Protein AF-A0A8E0IPZ1-F1 (afdb_monomer_lite)

Structure (mmCIF, N/CA/C/O backbone):
data_AF-A0A8E0IPZ1-F1
#
_entry.id   AF-A0A8E0IPZ1-F1
#
loop_
_atom_site.group_PDB
_atom_site.id
_atom_site.type_symbol
_atom_site.label_atom_id
_atom_site.label_alt_id
_atom_site.label_comp_id
_atom_site.label_asym_id
_atom_site.label_entity_id
_atom_site.label_seq_id
_atom_site.pdbx_PDB_ins_code
_atom_site.Cartn_x
_atom_site.Cartn_y
_atom_site.Cartn_z
_atom_site.occupancy
_atom_site.B_iso_or_equiv
_atom_site.auth_seq_id
_atom_site.auth_comp_id
_atom_site.auth_asym_id
_atom_site.auth_atom_id
_atom_site.pdbx_PDB_model_num
ATOM 1 N N . MET A 1 1 ? 37.406 -0.086 16.635 1.00 61.59 1 MET A N 1
ATOM 2 C CA . MET A 1 1 ? 35.972 -0.328 16.347 1.00 61.59 1 MET A CA 1
ATOM 3 C C . MET A 1 1 ? 35.715 -0.689 14.885 1.00 61.59 1 MET A C 1
ATOM 5 O O . MET A 1 1 ? 35.072 -1.702 14.662 1.00 61.59 1 MET A O 1
ATOM 9 N N . ALA A 1 2 ? 36.273 0.032 13.901 1.00 70.56 2 ALA A N 1
ATOM 10 C CA . ALA A 1 2 ? 36.078 -0.276 12.473 1.00 70.56 2 ALA A CA 1
ATOM 11 C C . ALA A 1 2 ? 36.433 -1.728 12.076 1.00 70.56 2 ALA A C 1
ATOM 13 O O . ALA A 1 2 ? 35.627 -2.392 11.439 1.00 70.56 2 ALA A O 1
ATOM 14 N N . GLN A 1 3 ? 37.576 -2.258 12.530 1.00 76.12 3 GLN A N 1
ATOM 15 C CA . GLN A 1 3 ? 38.023 -3.621 12.188 1.00 76.12 3 GLN A CA 1
ATOM 16 C C . GLN A 1 3 ? 37.081 -4.736 12.679 1.00 76.12 3 GLN A C 1
ATOM 18 O O . GLN A 1 3 ? 36.934 -5.752 12.006 1.00 76.12 3 GLN A O 1
ATOM 23 N N . LEU A 1 4 ? 36.415 -4.545 13.825 1.00 81.94 4 LEU A N 1
ATOM 24 C CA . LEU A 1 4 ? 35.470 -5.528 14.369 1.00 81.94 4 LEU A CA 1
ATOM 25 C C . LEU A 1 4 ? 34.159 -5.549 13.576 1.00 81.94 4 LEU A C 1
ATOM 27 O O . LEU A 1 4 ? 33.630 -6.624 13.313 1.00 81.94 4 LEU A O 1
ATOM 31 N N . LEU A 1 5 ? 33.677 -4.380 13.139 1.00 82.88 5 LEU A N 1
ATOM 32 C CA . LEU A 1 5 ? 32.492 -4.278 12.283 1.00 82.88 5 LEU A CA 1
ATOM 33 C C . LEU A 1 5 ? 32.744 -4.914 10.913 1.00 82.88 5 LEU A C 1
ATOM 35 O O . LEU A 1 5 ? 31.929 -5.693 10.432 1.00 82.88 5 LEU A O 1
ATOM 39 N N . THR A 1 6 ? 33.905 -4.650 10.306 1.00 85.00 6 THR A N 1
ATOM 40 C CA . THR A 1 6 ? 34.268 -5.268 9.023 1.00 85.00 6 THR A CA 1
ATOM 41 C C . THR A 1 6 ? 34.362 -6.790 9.142 1.00 85.00 6 THR A C 1
ATOM 43 O O . THR A 1 6 ? 33.871 -7.510 8.276 1.00 85.00 6 THR A O 1
ATOM 46 N N . TYR A 1 7 ? 34.945 -7.292 10.235 1.00 90.19 7 TYR A N 1
ATOM 47 C CA . TYR A 1 7 ? 35.011 -8.727 10.505 1.00 90.19 7 TYR A CA 1
ATOM 48 C C . TYR A 1 7 ? 33.616 -9.360 10.631 1.00 90.19 7 TYR A C 1
ATOM 50 O O . TYR A 1 7 ? 33.379 -10.409 10.038 1.00 90.19 7 TYR A O 1
ATOM 58 N N . GLN A 1 8 ? 32.680 -8.711 11.333 1.00 87.94 8 GLN A N 1
ATOM 59 C CA . GLN A 1 8 ? 31.296 -9.187 11.447 1.00 87.94 8 GLN A CA 1
ATOM 60 C C . GLN A 1 8 ? 30.592 -9.254 10.087 1.00 87.94 8 GLN A C 1
ATOM 62 O O . GLN A 1 8 ? 29.998 -10.282 9.770 1.00 87.94 8 GLN A O 1
ATOM 67 N N . VAL A 1 9 ? 30.737 -8.219 9.253 1.00 92.44 9 VAL A N 1
ATOM 68 C CA . VAL A 1 9 ? 30.169 -8.194 7.893 1.00 92.44 9 VAL A CA 1
ATOM 69 C C . VAL A 1 9 ? 30.718 -9.343 7.044 1.00 92.44 9 VAL A C 1
ATOM 71 O O . VAL A 1 9 ? 29.953 -10.062 6.402 1.00 92.44 9 VAL A O 1
ATOM 74 N N . TYR A 1 10 ? 32.036 -9.573 7.066 1.00 94.50 10 TYR A N 1
ATOM 75 C CA . TYR A 1 10 ? 32.632 -10.697 6.337 1.00 94.50 10 TYR A CA 1
ATOM 76 C C . TYR A 1 10 ? 32.189 -12.054 6.888 1.00 94.50 10 TYR A C 1
ATOM 78 O O . TYR A 1 10 ? 31.962 -12.986 6.117 1.00 94.50 10 TYR A O 1
ATOM 86 N N . GLN A 1 11 ? 32.045 -12.179 8.208 1.00 94.44 11 GLN A N 1
ATOM 87 C CA . GLN A 1 11 ? 31.592 -13.410 8.847 1.00 94.44 11 GLN A CA 1
ATOM 88 C C . GLN A 1 11 ? 30.139 -13.737 8.475 1.00 94.44 11 GLN A C 1
ATOM 90 O O . GLN A 1 11 ? 29.806 -14.902 8.254 1.00 94.44 11 GLN A O 1
ATOM 95 N N . GLU A 1 12 ? 29.280 -12.726 8.386 1.00 94.56 12 GLU A N 1
ATOM 96 C CA . GLU A 1 12 ? 27.888 -12.871 7.968 1.00 94.56 12 GLU A CA 1
ATOM 97 C C . GLU A 1 12 ? 27.776 -13.216 6.479 1.00 94.56 12 GLU A C 1
ATOM 99 O O . GLU A 1 12 ? 27.124 -14.200 6.124 1.00 94.56 12 GLU A O 1
ATOM 104 N N . ALA A 1 13 ? 28.513 -12.508 5.619 1.00 94.81 13 ALA A N 1
ATOM 105 C CA . ALA A 1 13 ? 28.583 -12.814 4.192 1.00 94.81 13 ALA A CA 1
ATOM 106 C C . ALA A 1 13 ? 29.087 -14.246 3.934 1.00 94.81 13 ALA A C 1
ATOM 108 O O . ALA A 1 13 ? 28.531 -14.968 3.105 1.00 94.81 13 ALA A O 1
ATOM 109 N N . ALA A 1 14 ? 30.102 -14.697 4.678 1.00 96.44 14 ALA A N 1
ATOM 110 C CA . ALA A 1 14 ? 30.617 -16.060 4.572 1.00 96.44 14 ALA A CA 1
ATOM 111 C C . ALA A 1 14 ? 29.571 -17.116 4.969 1.00 96.44 14 ALA A C 1
ATOM 113 O O . ALA A 1 14 ? 29.487 -18.169 4.332 1.00 96.44 14 ALA A O 1
ATOM 114 N N . LYS A 1 15 ? 28.750 -16.846 5.994 1.00 96.50 15 LYS A N 1
ATOM 115 C CA . LYS A 1 15 ? 27.654 -17.742 6.400 1.00 96.50 15 LYS A CA 1
ATOM 116 C C . LYS A 1 15 ? 26.580 -17.847 5.318 1.00 96.50 15 LYS A C 1
ATOM 118 O O . LYS A 1 15 ? 26.156 -18.962 5.013 1.00 96.50 15 LYS A O 1
ATOM 123 N N . ASP A 1 16 ? 26.179 -16.727 4.718 1.00 96.62 16 ASP A N 1
ATOM 124 C CA . ASP A 1 16 ? 25.179 -16.719 3.642 1.00 96.62 16 ASP A CA 1
ATOM 125 C C . ASP A 1 16 ? 25.685 -17.460 2.394 1.00 96.62 16 ASP A C 1
ATOM 127 O O . ASP A 1 16 ? 25.008 -18.341 1.859 1.00 96.62 16 ASP A O 1
ATOM 131 N N . LEU A 1 17 ? 26.931 -17.206 1.977 1.00 96.12 17 LEU A N 1
ATOM 132 C CA . LEU A 1 17 ? 27.549 -17.924 0.858 1.00 96.12 17 LEU A CA 1
ATOM 133 C C . LEU A 1 17 ? 27.596 -19.438 1.097 1.00 96.12 17 LEU A C 1
ATOM 135 O O . LEU A 1 17 ? 27.259 -20.207 0.196 1.00 96.12 17 LEU A O 1
ATOM 139 N N . LYS A 1 18 ? 27.927 -19.871 2.319 1.00 96.25 18 LYS A N 1
ATOM 140 C CA . LYS A 1 18 ? 27.936 -21.291 2.696 1.00 96.25 18 LYS A CA 1
ATOM 141 C C . LYS A 1 18 ? 26.540 -21.920 2.635 1.00 96.25 18 LYS A C 1
ATOM 143 O O . LYS A 1 18 ? 26.391 -23.055 2.184 1.00 96.25 18 LYS A O 1
ATOM 148 N N . ALA A 1 19 ? 25.502 -21.194 3.051 1.00 95.69 19 ALA A N 1
ATOM 149 C CA . ALA A 1 19 ? 24.122 -21.668 2.943 1.00 95.69 19 ALA A CA 1
ATOM 150 C C . ALA A 1 19 ? 23.684 -21.819 1.474 1.00 95.69 19 ALA A C 1
ATOM 152 O O . ALA A 1 19 ? 23.060 -22.818 1.102 1.00 95.69 19 ALA A O 1
ATOM 153 N N . ARG A 1 20 ? 24.057 -20.861 0.614 1.00 94.19 20 ARG A N 1
ATOM 154 C CA . ARG A 1 20 ? 23.786 -20.910 -0.832 1.00 94.19 20 ARG A CA 1
ATOM 155 C C . ARG A 1 20 ? 24.518 -22.061 -1.517 1.00 94.19 20 ARG A C 1
ATOM 157 O O . ARG A 1 20 ? 23.915 -22.740 -2.346 1.00 94.19 20 ARG A O 1
ATOM 164 N N . GLU A 1 21 ? 25.776 -22.305 -1.156 1.00 93.69 21 GLU A N 1
ATOM 165 C CA . GLU A 1 21 ? 26.558 -23.450 -1.633 1.00 93.69 21 GLU A CA 1
ATOM 166 C C . GLU A 1 21 ? 25.881 -24.773 -1.259 1.00 93.69 21 GLU A C 1
ATOM 168 O O . GLU A 1 21 ? 25.622 -25.594 -2.138 1.00 93.69 21 GLU A O 1
ATOM 173 N N . ALA A 1 22 ? 25.512 -24.955 0.014 1.00 93.81 22 ALA A N 1
ATOM 174 C CA . ALA A 1 22 ? 24.845 -26.169 0.484 1.00 93.81 22 ALA A CA 1
ATOM 175 C C . ALA A 1 22 ? 23.516 -26.420 -0.248 1.00 93.81 22 ALA A C 1
ATOM 177 O O . ALA A 1 22 ? 23.217 -27.550 -0.636 1.00 93.81 22 ALA A O 1
ATOM 178 N N . LYS A 1 23 ? 22.738 -25.360 -0.498 1.00 92.38 23 LYS A N 1
ATOM 179 C CA . LYS A 1 23 ? 21.511 -25.433 -1.300 1.00 92.38 23 LYS A CA 1
ATOM 180 C C . LYS A 1 23 ? 21.805 -25.781 -2.761 1.00 92.38 23 LYS A C 1
ATOM 182 O O . LYS A 1 23 ? 21.074 -26.561 -3.365 1.00 92.38 23 LYS A O 1
ATOM 187 N N . ARG A 1 24 ? 22.873 -25.225 -3.343 1.00 88.56 24 ARG A N 1
ATOM 188 C CA . ARG A 1 24 ? 23.273 -25.505 -4.728 1.00 88.56 24 ARG A CA 1
ATOM 189 C C . ARG A 1 24 ? 23.765 -26.938 -4.906 1.00 88.56 24 ARG A C 1
ATOM 191 O O . ARG A 1 24 ? 23.445 -27.533 -5.930 1.00 88.56 24 ARG A O 1
ATOM 198 N N . ALA A 1 25 ? 24.480 -27.489 -3.926 1.00 89.31 25 ALA A N 1
ATOM 199 C CA . ALA A 1 25 ? 24.995 -28.858 -3.944 1.00 89.31 25 ALA A CA 1
ATOM 200 C C . ALA A 1 25 ? 23.886 -29.924 -4.032 1.00 89.31 25 ALA A C 1
ATOM 202 O O . ALA A 1 25 ? 24.133 -31.030 -4.500 1.00 89.31 25 ALA A O 1
ATOM 203 N N . GLN A 1 26 ? 22.652 -29.584 -3.644 1.00 91.62 26 GLN A N 1
ATOM 204 C CA . GLN A 1 26 ? 21.479 -30.457 -3.774 1.00 91.62 26 GLN A CA 1
ATOM 205 C C . GLN A 1 26 ? 20.897 -30.491 -5.199 1.00 91.62 26 GLN A C 1
ATOM 207 O O . GLN A 1 26 ? 19.954 -31.234 -5.457 1.00 91.62 26 GLN A O 1
ATOM 212 N N . ALA A 1 27 ? 21.425 -29.690 -6.132 1.00 88.00 27 ALA A N 1
ATOM 213 C CA . ALA A 1 27 ? 20.927 -29.588 -7.498 1.00 88.00 27 ALA A CA 1
ATOM 214 C C . ALA A 1 27 ? 22.028 -29.872 -8.529 1.00 88.00 27 ALA A C 1
ATOM 216 O O . ALA A 1 27 ? 23.104 -29.276 -8.498 1.00 88.00 27 ALA A O 1
ATOM 217 N N . TYR A 1 28 ? 21.719 -30.702 -9.524 1.00 83.06 28 TYR A N 1
ATOM 218 C CA . TYR A 1 28 ? 22.616 -30.947 -10.652 1.0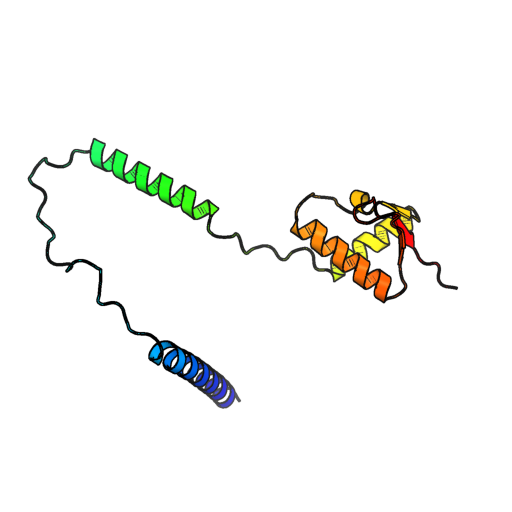0 83.06 28 TYR A CA 1
ATOM 219 C C . TYR A 1 28 ? 22.675 -29.725 -11.577 1.00 83.06 28 TYR A C 1
ATOM 221 O O . TYR A 1 28 ? 21.657 -29.112 -11.912 1.00 83.06 28 TYR A O 1
ATOM 229 N N . ALA A 1 29 ? 23.881 -29.332 -11.989 1.00 79.31 29 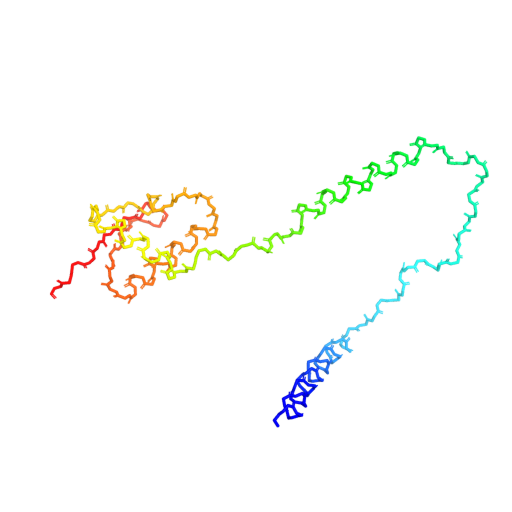ALA A N 1
ATOM 230 C CA . ALA A 1 29 ? 24.046 -28.303 -13.005 1.00 79.31 29 ALA A CA 1
ATOM 231 C C . ALA A 1 29 ? 23.661 -28.868 -14.377 1.00 79.31 29 ALA A C 1
ATOM 233 O O . ALA A 1 29 ? 24.128 -29.934 -14.773 1.00 79.31 29 ALA A O 1
ATOM 234 N N . LYS A 1 30 ? 22.828 -28.136 -15.122 1.00 78.69 30 LYS A N 1
ATOM 235 C CA . LYS A 1 30 ? 22.632 -28.410 -16.545 1.00 78.69 30 LYS A CA 1
ATOM 236 C C . LYS A 1 30 ? 23.958 -28.118 -17.266 1.00 78.69 30 LYS A C 1
ATOM 238 O O . LYS A 1 30 ? 24.540 -27.066 -16.990 1.00 78.69 30 LYS A O 1
ATOM 243 N N . PRO A 1 31 ? 24.436 -28.990 -18.169 1.00 75.88 31 PRO A N 1
ATOM 244 C CA . PRO A 1 31 ? 25.583 -28.667 -19.010 1.00 75.88 31 PRO A CA 1
ATOM 245 C C . PRO A 1 31 ? 25.327 -27.371 -19.788 1.00 75.88 31 PRO A C 1
ATOM 247 O O . PRO A 1 31 ? 24.174 -27.027 -20.078 1.00 75.88 31 PRO A O 1
ATOM 250 N N . THR A 1 32 ? 26.401 -26.636 -20.089 1.00 73.31 32 THR A N 1
ATOM 251 C CA . THR A 1 32 ? 26.343 -25.379 -20.841 1.00 73.31 32 THR A CA 1
ATOM 252 C C . THR A 1 32 ? 25.513 -25.580 -22.103 1.00 73.31 32 THR A C 1
ATOM 254 O O . THR A 1 32 ? 25.845 -26.390 -22.959 1.00 73.31 32 THR A O 1
ATOM 257 N N . THR A 1 33 ? 24.399 -24.855 -22.188 1.00 68.00 33 THR A N 1
ATOM 258 C CA . THR A 1 33 ? 23.516 -24.856 -23.368 1.00 68.00 33 THR A CA 1
ATOM 259 C C . THR A 1 33 ? 23.809 -23.700 -24.306 1.00 68.00 33 THR A C 1
ATOM 261 O O . THR A 1 33 ? 23.170 -23.583 -25.349 1.00 68.00 33 THR A O 1
ATOM 264 N N . LEU A 1 34 ? 24.771 -22.847 -23.945 1.00 68.56 34 LEU A N 1
ATOM 265 C CA . LEU A 1 34 ? 25.291 -21.884 -24.891 1.00 68.56 34 LEU A CA 1
ATOM 266 C C . LEU A 1 34 ? 26.071 -22.645 -25.969 1.00 68.56 34 LEU A C 1
ATOM 268 O O . LEU A 1 34 ? 26.920 -23.466 -25.615 1.00 68.56 34 LEU A O 1
ATOM 272 N N . PRO A 1 35 ? 25.788 -22.395 -27.257 1.00 65.38 35 PRO A N 1
ATOM 273 C CA . PRO A 1 35 ? 26.617 -22.915 -28.331 1.00 65.38 35 PRO A CA 1
ATOM 274 C C . PRO A 1 35 ? 28.055 -22.426 -28.139 1.00 65.38 35 PRO A C 1
ATOM 276 O O . PRO A 1 35 ? 28.273 -21.302 -27.674 1.00 65.38 35 PRO A O 1
ATOM 279 N N . ASP A 1 36 ? 29.030 -23.268 -28.491 1.00 66.06 36 ASP A N 1
ATOM 280 C CA . ASP A 1 36 ? 30.437 -22.880 -28.502 1.00 66.06 36 ASP A CA 1
ATOM 281 C C . ASP A 1 36 ? 30.581 -21.555 -29.258 1.00 66.06 36 ASP A C 1
ATOM 283 O O . ASP A 1 36 ? 30.204 -21.445 -30.424 1.00 66.06 36 ASP A O 1
ATOM 287 N N . ALA A 1 37 ? 31.166 -20.540 -28.616 1.00 60.22 37 ALA A N 1
ATOM 288 C CA . ALA A 1 37 ? 31.388 -19.214 -29.207 1.00 60.22 37 ALA A CA 1
ATOM 289 C C . ALA A 1 37 ? 32.311 -19.238 -30.450 1.00 60.22 37 ALA A C 1
ATOM 291 O O . ALA A 1 37 ? 32.626 -18.202 -31.034 1.00 60.22 37 ALA A O 1
ATOM 292 N N . LYS A 1 38 ? 32.756 -20.425 -30.868 1.00 59.31 38 LYS A N 1
ATOM 293 C CA . LYS A 1 38 ? 33.586 -20.683 -32.036 1.00 59.31 38 LYS A CA 1
ATOM 294 C C . LYS A 1 38 ? 32.725 -21.074 -33.231 1.00 59.31 38 LYS A C 1
ATOM 296 O O . LYS A 1 38 ? 32.822 -22.193 -33.706 1.00 59.31 38 LYS A O 1
ATOM 301 N N . MET A 1 39 ? 31.913 -20.152 -33.731 1.00 55.44 39 MET A N 1
ATOM 302 C CA . MET A 1 39 ? 31.508 -20.133 -35.141 1.00 55.44 39 MET A CA 1
ATOM 303 C C . MET A 1 39 ? 30.883 -18.773 -35.453 1.00 55.44 39 MET A C 1
ATOM 305 O O . MET A 1 39 ? 29.699 -18.642 -35.752 1.00 55.44 39 MET A O 1
ATOM 309 N N . ALA A 1 40 ? 31.708 -17.725 -35.412 1.00 61.06 40 ALA A N 1
ATOM 310 C CA . ALA A 1 40 ? 31.442 -16.557 -36.238 1.00 61.06 40 ALA A CA 1
ATOM 311 C C . ALA A 1 40 ? 31.688 -16.987 -37.689 1.00 61.06 40 ALA A C 1
ATOM 313 O O . ALA A 1 40 ? 32.782 -16.808 -38.218 1.00 61.06 40 ALA A O 1
ATOM 314 N N . VAL A 1 41 ? 30.705 -17.650 -38.304 1.00 64.38 41 VAL A N 1
ATOM 315 C CA . VAL A 1 41 ? 30.707 -17.853 -39.753 1.00 64.38 41 VAL A CA 1
ATOM 316 C C . VAL A 1 41 ? 30.705 -16.447 -40.352 1.00 64.38 41 VAL A C 1
ATOM 318 O O . VAL A 1 41 ? 29.745 -15.708 -40.112 1.00 64.38 41 VAL A O 1
ATOM 321 N N . PRO A 1 42 ? 31.775 -16.019 -41.047 1.00 68.19 42 PRO A N 1
ATOM 322 C CA . PRO A 1 42 ? 31.792 -14.698 -41.643 1.00 68.19 42 PRO A CA 1
ATOM 323 C C . PRO A 1 42 ? 30.631 -14.621 -42.628 1.00 68.19 42 PRO A C 1
ATOM 325 O O . PRO A 1 42 ? 30.478 -15.473 -43.506 1.00 68.19 42 PRO A O 1
ATOM 328 N N . LEU A 1 43 ? 29.777 -13.620 -42.438 1.00 67.19 43 LEU A N 1
ATOM 329 C CA . LEU A 1 43 ? 28.670 -13.374 -43.343 1.00 67.19 43 LEU A CA 1
ATOM 330 C C . LEU A 1 43 ? 29.235 -13.112 -44.742 1.00 67.19 43 LEU A C 1
ATOM 332 O O . LEU A 1 43 ? 30.185 -12.342 -44.900 1.00 67.19 43 LEU A O 1
ATOM 336 N N . ALA A 1 44 ? 28.663 -13.760 -45.759 1.00 75.69 44 ALA A N 1
ATOM 337 C CA . ALA A 1 44 ? 29.089 -13.548 -47.136 1.00 75.69 44 ALA A CA 1
ATOM 338 C C . ALA A 1 44 ? 28.970 -12.050 -47.498 1.00 75.69 44 ALA A C 1
ATOM 340 O O . ALA A 1 44 ? 28.001 -11.405 -47.070 1.00 75.69 44 ALA A O 1
ATOM 341 N N . PRO A 1 45 ? 29.904 -11.475 -48.277 1.00 70.38 45 PRO A N 1
ATOM 342 C CA . PRO A 1 45 ? 29.819 -10.077 -48.694 1.00 70.38 45 PRO A CA 1
ATOM 343 C C . PRO A 1 45 ? 28.459 -9.783 -49.348 1.00 70.38 45 PRO A C 1
ATOM 345 O O . PRO A 1 45 ? 28.054 -10.473 -50.278 1.00 70.38 45 PRO A O 1
ATOM 348 N N . GLY A 1 46 ? 27.728 -8.787 -48.837 1.00 72.38 46 GLY A N 1
ATOM 349 C CA . GLY A 1 46 ? 26.405 -8.400 -49.353 1.00 72.38 46 GLY A CA 1
ATOM 350 C C . GLY A 1 46 ? 25.212 -9.229 -48.853 1.00 72.38 46 GLY A C 1
ATOM 351 O O . GLY A 1 46 ? 24.084 -8.962 -49.260 1.00 72.38 46 GLY A O 1
ATOM 352 N N . SER A 1 47 ? 25.425 -10.194 -47.954 1.00 75.12 47 SER A N 1
ATOM 353 C CA . SER A 1 47 ? 24.339 -10.978 -47.336 1.00 75.12 47 SER A CA 1
ATOM 354 C C . SER A 1 47 ? 23.439 -10.172 -46.392 1.00 75.12 47 SER A C 1
ATOM 356 O O . SER A 1 47 ? 22.329 -10.605 -46.099 1.00 75.12 47 SER A O 1
ATOM 358 N N . VAL A 1 48 ? 23.893 -8.997 -45.943 1.00 78.94 48 VAL A N 1
ATOM 359 C CA . VAL A 1 48 ? 23.124 -8.076 -45.099 1.00 78.94 48 VAL A CA 1
ATOM 360 C C . VAL A 1 48 ? 23.085 -6.710 -45.764 1.00 78.94 48 VAL A C 1
ATOM 362 O O . VAL A 1 48 ? 24.128 -6.131 -46.076 1.00 78.94 48 VAL A O 1
ATOM 365 N N . LYS A 1 49 ? 21.878 -6.184 -45.971 1.00 84.69 49 LYS A N 1
ATOM 366 C CA . LYS A 1 49 ? 21.644 -4.831 -46.480 1.00 84.69 49 LYS A CA 1
ATOM 367 C C . LYS A 1 49 ? 21.362 -3.878 -45.320 1.00 84.69 49 LYS A C 1
ATOM 369 O O . LYS A 1 49 ? 20.968 -4.282 -44.229 1.00 84.69 49 LYS A O 1
ATOM 374 N N . LEU A 1 50 ? 21.494 -2.576 -45.572 1.00 84.06 50 LEU A N 1
ATOM 375 C CA . LEU A 1 50 ? 21.193 -1.533 -44.582 1.00 84.06 50 LEU A CA 1
ATOM 376 C C . LEU A 1 50 ? 19.762 -1.645 -44.020 1.00 84.06 50 LEU A C 1
ATOM 378 O O . LEU A 1 50 ? 19.538 -1.418 -42.834 1.00 84.06 50 LEU A O 1
ATOM 382 N N . VAL A 1 51 ? 18.808 -2.043 -44.863 1.00 87.81 51 VAL A N 1
ATOM 383 C CA . VAL A 1 51 ? 17.400 -2.242 -44.484 1.00 87.81 51 VAL A CA 1
ATOM 384 C C . VAL A 1 51 ? 17.247 -3.360 -43.448 1.00 87.81 51 VAL A C 1
ATOM 386 O O . VAL A 1 51 ? 16.456 -3.234 -42.513 1.00 87.81 51 VAL A O 1
ATOM 389 N N . ASP A 1 52 ? 18.046 -4.423 -43.552 1.00 85.50 52 ASP A N 1
ATOM 390 C CA . ASP A 1 52 ? 18.008 -5.544 -42.610 1.00 85.50 52 ASP A CA 1
ATOM 391 C C . ASP A 1 52 ? 18.504 -5.113 -41.224 1.00 85.50 52 ASP A C 1
ATOM 393 O O . ASP A 1 52 ? 17.928 -5.497 -40.204 1.00 85.50 52 ASP A O 1
ATOM 397 N N . LEU A 1 53 ? 19.521 -4.244 -41.184 1.00 87.31 53 LEU A N 1
ATOM 398 C CA . LEU A 1 53 ? 20.028 -3.649 -39.946 1.00 87.31 53 LEU A CA 1
ATOM 399 C C . LEU A 1 53 ? 18.997 -2.718 -39.300 1.00 87.31 53 LEU A C 1
ATOM 401 O O . LEU A 1 53 ? 18.790 -2.790 -38.090 1.00 87.31 53 LEU A O 1
ATOM 405 N N . GLN A 1 54 ? 18.304 -1.894 -40.091 1.00 89.44 54 GLN A N 1
ATOM 406 C CA . GLN A 1 54 ? 17.217 -1.043 -39.592 1.00 89.44 54 GLN A CA 1
ATOM 407 C C . GLN A 1 54 ? 16.079 -1.881 -38.995 1.00 89.44 54 GLN A C 1
ATOM 409 O O . GLN A 1 54 ? 15.600 -1.596 -37.896 1.00 89.44 54 GLN A O 1
ATOM 414 N N . ALA A 1 55 ? 15.685 -2.960 -39.675 1.00 90.56 55 ALA A N 1
ATOM 415 C CA . ALA A 1 55 ? 14.652 -3.870 -39.192 1.00 90.56 55 ALA A CA 1
ATOM 416 C C . ALA A 1 55 ? 15.080 -4.632 -37.923 1.00 90.56 55 ALA A C 1
ATOM 418 O O . ALA A 1 55 ? 14.253 -4.875 -37.039 1.00 90.56 55 ALA A O 1
ATOM 419 N N . ALA A 1 56 ? 16.356 -5.012 -37.813 1.00 89.69 56 ALA A N 1
ATOM 420 C CA . ALA A 1 56 ? 16.908 -5.639 -36.615 1.00 89.69 56 ALA A CA 1
ATOM 421 C C . ALA A 1 56 ? 16.941 -4.660 -35.429 1.00 89.69 56 ALA A C 1
ATOM 423 O O . ALA A 1 56 ? 16.487 -5.007 -34.338 1.00 89.69 56 ALA A O 1
ATOM 424 N N . MET A 1 57 ? 17.384 -3.420 -35.655 1.00 89.00 57 MET A N 1
ATOM 425 C CA . MET A 1 57 ? 17.392 -2.346 -34.656 1.00 89.00 57 MET A CA 1
ATOM 426 C C . MET A 1 57 ? 15.977 -2.073 -34.127 1.00 89.00 57 MET A C 1
ATOM 428 O O . MET A 1 57 ? 15.758 -2.064 -32.917 1.00 89.00 57 MET A O 1
ATOM 432 N N . ALA A 1 58 ? 14.990 -1.948 -35.021 1.00 91.25 58 ALA A N 1
ATOM 433 C CA . ALA A 1 58 ? 13.593 -1.740 -34.641 1.00 91.25 58 ALA A CA 1
ATOM 434 C C . ALA A 1 58 ? 13.040 -2.890 -33.777 1.00 91.25 58 ALA A C 1
ATOM 436 O O . ALA A 1 58 ? 12.317 -2.647 -32.809 1.00 91.25 58 ALA A O 1
ATOM 437 N N . ARG A 1 59 ? 13.411 -4.145 -34.077 1.00 90.94 59 ARG A N 1
ATOM 438 C CA . ARG A 1 59 ? 13.041 -5.312 -33.255 1.00 90.94 59 ARG A CA 1
ATOM 439 C C . ARG A 1 59 ? 13.648 -5.250 -31.855 1.00 90.94 59 ARG A C 1
ATOM 441 O O . ARG A 1 59 ? 12.931 -5.499 -30.889 1.00 90.94 59 ARG A O 1
ATOM 448 N N . VAL A 1 60 ? 14.928 -4.893 -31.738 1.00 89.69 60 VAL A N 1
ATOM 449 C CA . VAL A 1 60 ? 15.608 -4.749 -30.439 1.00 89.69 60 VAL A CA 1
ATOM 450 C C . VAL A 1 60 ? 14.977 -3.629 -29.613 1.00 89.69 60 VAL A C 1
ATOM 452 O O . VAL A 1 60 ? 14.685 -3.837 -28.438 1.00 89.69 60 VAL A O 1
ATOM 455 N N . MET A 1 61 ? 14.691 -2.476 -30.223 1.00 88.75 61 MET A N 1
ATOM 456 C CA . MET A 1 61 ? 14.034 -1.355 -29.541 1.00 88.75 61 MET A CA 1
ATOM 457 C C . MET A 1 61 ? 12.625 -1.724 -29.059 1.00 88.75 61 MET A C 1
ATOM 459 O O . MET A 1 61 ? 12.276 -1.443 -27.913 1.00 88.75 61 MET A O 1
ATOM 463 N N . LYS A 1 62 ? 11.834 -2.420 -29.888 1.00 86.69 62 LYS A N 1
ATOM 464 C CA . LYS A 1 62 ? 10.500 -2.907 -29.506 1.00 86.69 62 LYS A CA 1
ATOM 465 C C . LYS A 1 62 ? 10.566 -3.915 -28.353 1.00 86.69 62 LYS A C 1
ATOM 467 O O . LYS A 1 62 ? 9.762 -3.835 -27.428 1.00 86.69 62 LYS A O 1
ATOM 472 N N . ALA A 1 63 ? 11.531 -4.836 -28.386 1.00 81.31 63 ALA A N 1
ATOM 473 C CA . ALA A 1 63 ? 11.750 -5.797 -27.308 1.00 81.31 63 ALA A CA 1
ATOM 474 C C . ALA A 1 63 ? 12.190 -5.107 -26.005 1.00 81.31 63 ALA A C 1
ATOM 476 O O . ALA A 1 63 ? 11.648 -5.411 -24.948 1.00 81.31 63 ALA A O 1
ATOM 477 N N . GLN A 1 64 ? 13.100 -4.127 -26.072 1.00 76.69 64 GLN A N 1
ATOM 478 C CA . GLN A 1 64 ? 13.470 -3.309 -24.912 1.00 76.69 64 GLN A CA 1
ATOM 479 C C . GLN A 1 64 ? 12.272 -2.560 -24.332 1.00 76.69 64 GLN A C 1
ATOM 481 O O . GLN A 1 64 ? 12.117 -2.535 -23.116 1.00 76.69 64 GLN A O 1
ATOM 486 N N . GLN A 1 65 ? 11.422 -1.964 -25.171 1.00 75.50 65 GLN A N 1
ATOM 487 C CA . GLN A 1 65 ? 10.237 -1.240 -24.715 1.00 75.50 65 GLN A CA 1
ATOM 488 C C . GLN A 1 65 ? 9.246 -2.163 -23.987 1.00 75.50 65 GLN A C 1
ATOM 490 O O . GLN A 1 65 ? 8.728 -1.780 -22.942 1.00 75.50 65 GLN A O 1
ATOM 495 N N . ALA A 1 66 ? 9.049 -3.392 -24.479 1.00 71.81 66 ALA A N 1
ATOM 496 C CA . ALA A 1 66 ? 8.236 -4.408 -23.804 1.00 71.81 66 ALA A CA 1
ATOM 497 C C . ALA A 1 66 ? 8.845 -4.847 -22.455 1.00 71.81 66 ALA A C 1
ATOM 499 O O . ALA A 1 66 ? 8.146 -4.926 -21.447 1.00 71.81 66 ALA A O 1
ATOM 500 N N . THR A 1 67 ? 10.163 -5.060 -22.396 1.00 61.53 67 THR A N 1
ATOM 501 C CA . THR A 1 67 ? 10.858 -5.399 -21.142 1.00 61.53 67 THR A CA 1
ATOM 502 C C . THR A 1 67 ? 10.825 -4.248 -20.137 1.00 61.53 67 THR A C 1
ATOM 504 O O . THR A 1 67 ? 10.692 -4.484 -18.941 1.00 61.53 67 THR A O 1
ATOM 507 N N . ARG A 1 68 ? 10.877 -2.992 -20.598 1.00 58.03 68 ARG A N 1
ATOM 508 C CA . ARG A 1 68 ? 10.795 -1.794 -19.745 1.00 58.03 68 ARG A CA 1
ATOM 509 C C . ARG A 1 68 ? 9.451 -1.675 -19.020 1.00 58.03 68 ARG A C 1
ATOM 511 O O . ARG A 1 68 ? 9.416 -1.116 -17.936 1.00 58.03 68 ARG A O 1
ATOM 518 N N . GLN A 1 69 ? 8.378 -2.236 -19.582 1.00 54.19 69 GLN A N 1
ATOM 519 C CA . GLN A 1 69 ? 7.073 -2.351 -18.915 1.00 54.19 69 GLN A CA 1
ATOM 520 C C . GLN A 1 69 ? 7.029 -3.487 -17.874 1.00 54.19 69 GLN A C 1
ATOM 522 O O . GLN A 1 69 ? 6.127 -3.517 -17.048 1.00 54.19 69 GLN A O 1
ATOM 527 N N . THR A 1 70 ? 7.988 -4.422 -17.918 1.00 51.88 70 THR A N 1
ATOM 528 C CA . THR A 1 70 ? 8.032 -5.629 -17.068 1.00 51.88 70 THR A CA 1
ATOM 529 C C . THR A 1 70 ? 9.054 -5.528 -15.933 1.00 51.88 70 THR A C 1
ATOM 531 O O . THR A 1 70 ? 8.992 -6.304 -14.981 1.00 51.88 70 THR A O 1
ATOM 534 N N . ILE A 1 71 ? 9.985 -4.567 -15.982 1.00 48.38 71 ILE A N 1
ATOM 535 C CA . ILE A 1 71 ? 10.723 -4.171 -14.781 1.00 48.38 71 ILE A CA 1
ATOM 536 C C . ILE A 1 71 ? 9.690 -3.503 -13.886 1.00 48.38 71 ILE A C 1
ATOM 538 O O . ILE A 1 71 ? 9.356 -2.337 -14.078 1.00 48.38 71 ILE A O 1
ATOM 542 N N . ALA A 1 72 ? 9.138 -4.306 -12.976 1.00 46.25 72 ALA A N 1
ATOM 543 C CA . ALA A 1 72 ? 8.354 -3.860 -11.848 1.00 46.25 72 ALA A CA 1
ATOM 544 C C . ALA A 1 72 ? 9.011 -2.590 -11.324 1.00 46.25 72 ALA A C 1
ATOM 546 O O . ALA A 1 72 ? 10.164 -2.608 -10.886 1.00 46.25 72 ALA A O 1
ATOM 547 N N . HIS A 1 73 ? 8.288 -1.489 -11.475 1.00 44.91 73 HIS A N 1
ATOM 548 C CA . HIS A 1 73 ? 8.649 -0.208 -10.919 1.00 44.91 73 HIS A CA 1
ATOM 549 C C . HIS A 1 73 ? 8.532 -0.371 -9.400 1.00 44.91 73 HIS A C 1
ATOM 551 O O . HIS A 1 73 ? 7.532 -0.027 -8.787 1.00 44.91 73 HIS A O 1
ATOM 557 N N . ILE A 1 74 ? 9.531 -1.001 -8.787 1.00 55.59 74 ILE A N 1
ATOM 558 C CA . ILE A 1 74 ? 9.821 -0.795 -7.381 1.00 55.59 74 ILE A CA 1
ATOM 559 C C . ILE A 1 74 ? 10.358 0.626 -7.367 1.00 55.59 74 ILE A C 1
ATOM 561 O O . ILE A 1 74 ? 11.505 0.807 -7.745 1.00 55.59 74 ILE A O 1
ATOM 565 N N . GLU A 1 75 ? 9.495 1.612 -7.116 1.00 50.03 75 GLU A N 1
ATOM 566 C CA . GLU A 1 75 ? 9.849 2.940 -6.596 1.00 50.03 75 GLU A CA 1
ATOM 567 C C . GLU A 1 75 ? 8.634 3.878 -6.608 1.00 50.03 75 GLU A C 1
ATOM 569 O O . GLU A 1 75 ? 8.346 4.598 -7.560 1.00 50.03 75 GLU A O 1
ATOM 574 N N . THR A 1 76 ? 7.918 3.900 -5.496 1.00 45.56 76 THR A N 1
ATOM 575 C CA . THR A 1 76 ? 7.850 5.062 -4.599 1.00 45.56 76 THR A CA 1
ATOM 576 C C . THR A 1 76 ? 7.305 4.530 -3.284 1.00 45.56 76 THR A C 1
ATOM 578 O O . THR A 1 76 ? 6.434 3.666 -3.300 1.00 45.56 76 THR A O 1
ATOM 581 N N . GLU A 1 77 ? 7.870 4.949 -2.151 1.00 48.69 77 GLU A N 1
ATOM 582 C CA . GLU A 1 77 ? 7.344 4.565 -0.840 1.00 48.69 77 GLU A CA 1
ATOM 583 C C . GLU A 1 77 ? 5.830 4.826 -0.832 1.00 48.69 77 GLU A C 1
ATOM 585 O O . GLU A 1 77 ? 5.422 5.988 -0.970 1.00 48.69 77 GLU A O 1
ATOM 590 N N . PRO A 1 78 ? 4.980 3.784 -0.732 1.00 54.12 78 PRO A N 1
ATOM 591 C CA . PRO A 1 78 ? 3.556 4.009 -0.593 1.00 54.12 78 PRO A CA 1
ATOM 592 C C . PRO A 1 78 ? 3.397 4.851 0.667 1.00 54.12 78 PRO A C 1
ATOM 594 O O . PRO A 1 78 ? 4.044 4.562 1.676 1.00 54.12 78 PRO A O 1
ATOM 597 N N . VAL A 1 79 ? 2.606 5.928 0.574 1.00 61.31 79 VAL A N 1
ATOM 598 C CA . VAL A 1 79 ? 2.240 6.815 1.692 1.00 61.31 79 VAL A CA 1
ATOM 599 C C . VAL A 1 79 ? 2.257 6.012 2.986 1.00 61.31 79 VAL A C 1
ATOM 601 O O . VAL A 1 79 ? 1.497 5.052 3.092 1.00 61.31 79 VAL A O 1
ATOM 604 N N . SER A 1 80 ? 3.158 6.336 3.921 1.00 79.69 80 SER A N 1
ATOM 605 C CA . SER A 1 80 ? 3.311 5.515 5.123 1.00 79.69 80 SER A CA 1
ATOM 606 C C . SER A 1 80 ? 1.963 5.380 5.829 1.00 79.69 80 SER A C 1
ATOM 608 O O . SER A 1 80 ? 1.157 6.317 5.836 1.00 79.69 80 SER A O 1
ATOM 610 N N . VAL A 1 81 ? 1.707 4.214 6.428 1.00 80.75 81 VAL A N 1
ATOM 611 C CA . VAL A 1 81 ? 0.469 3.971 7.188 1.00 80.75 81 VAL A CA 1
ATOM 612 C C . VAL A 1 81 ? 0.258 5.089 8.217 1.00 80.75 81 VAL A C 1
ATOM 614 O O . VAL A 1 81 ? -0.843 5.609 8.340 1.00 80.75 81 VAL A O 1
ATOM 617 N N . GLU A 1 82 ? 1.333 5.548 8.860 1.00 82.81 82 GLU A N 1
ATOM 618 C CA . GLU A 1 82 ? 1.339 6.679 9.797 1.00 82.81 82 GLU A CA 1
ATOM 619 C C . GLU A 1 82 ? 0.845 7.990 9.174 1.00 82.81 82 GLU A C 1
ATOM 621 O O . GLU A 1 82 ? -0.022 8.664 9.734 1.00 82.81 82 GLU A O 1
ATOM 626 N N . LYS A 1 83 ? 1.353 8.353 7.990 1.00 86.69 83 LYS A N 1
ATOM 627 C CA . LYS A 1 83 ? 0.881 9.544 7.278 1.00 86.69 83 LYS A CA 1
ATOM 628 C C . LYS A 1 83 ? -0.596 9.399 6.925 1.00 86.69 83 LYS A C 1
ATOM 630 O O . LYS A 1 83 ? -1.367 10.347 7.077 1.00 86.69 83 LYS A O 1
ATOM 635 N N . ARG A 1 84 ? -0.999 8.200 6.501 1.00 89.50 84 ARG A N 1
ATOM 636 C CA . ARG A 1 84 ? -2.375 7.923 6.106 1.00 89.50 84 ARG A CA 1
ATOM 637 C C . ARG A 1 84 ? -3.354 7.997 7.277 1.00 89.50 84 ARG A C 1
ATOM 639 O O . ARG A 1 84 ? -4.440 8.542 7.111 1.00 89.50 84 ARG A O 1
ATOM 646 N N . ILE A 1 85 ? -2.951 7.531 8.457 1.00 87.75 85 ILE A N 1
ATOM 647 C CA . ILE A 1 85 ? -3.695 7.693 9.713 1.00 87.75 85 ILE A CA 1
ATOM 648 C C . ILE A 1 85 ? -4.011 9.177 9.961 1.00 87.75 85 ILE A C 1
ATOM 650 O O . ILE A 1 85 ? -5.165 9.528 10.2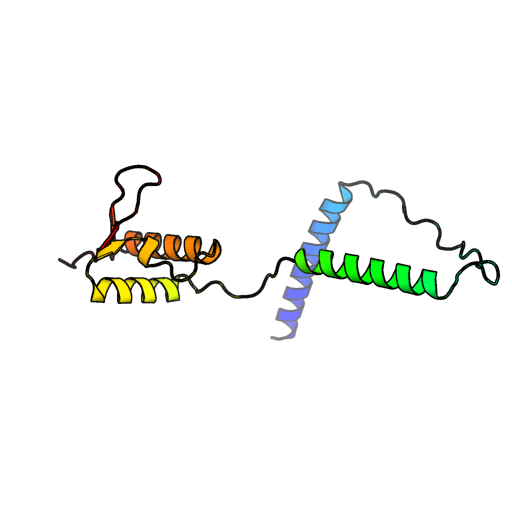13 1.00 87.75 85 ILE A O 1
ATOM 654 N N . GLY A 1 86 ? -3.016 10.059 9.818 1.00 88.62 86 GLY A N 1
ATOM 655 C CA . GLY A 1 86 ? -3.205 11.502 9.996 1.00 88.62 86 GLY A CA 1
ATOM 656 C C . GLY A 1 86 ? -4.220 12.110 9.021 1.00 88.62 86 GLY A C 1
ATOM 657 O O . GLY A 1 86 ? -5.073 12.900 9.423 1.00 88.62 86 GLY A O 1
ATOM 658 N N 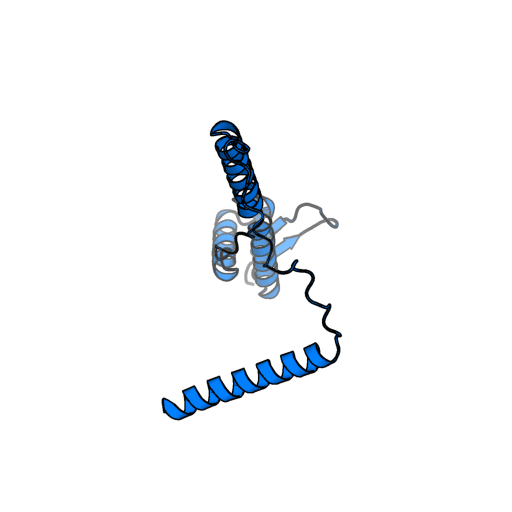. GLU A 1 87 ? -4.173 11.716 7.748 1.00 88.75 87 GLU A N 1
ATOM 659 C CA . GLU A 1 87 ? -5.110 12.184 6.713 1.00 88.75 87 GLU A CA 1
ATOM 660 C C . GLU A 1 87 ? -6.556 11.724 6.968 1.00 88.75 87 GLU A C 1
ATOM 662 O O . GLU A 1 87 ? -7.503 12.499 6.789 1.00 88.75 87 GLU A O 1
ATOM 667 N N . VAL A 1 88 ? -6.734 10.475 7.414 1.00 88.94 88 VAL A N 1
ATOM 668 C CA . VAL A 1 88 ? -8.054 9.916 7.741 1.00 88.94 88 VAL A CA 1
ATOM 669 C C . VAL A 1 88 ? -8.666 10.663 8.926 1.00 88.94 88 VAL A C 1
ATOM 671 O O . VAL A 1 88 ? -9.804 11.123 8.834 1.00 88.94 88 VAL A O 1
ATOM 674 N N . LEU A 1 89 ? -7.900 10.880 9.999 1.00 88.00 89 LEU A N 1
ATOM 675 C CA . LEU A 1 89 ? -8.370 11.630 11.169 1.00 88.0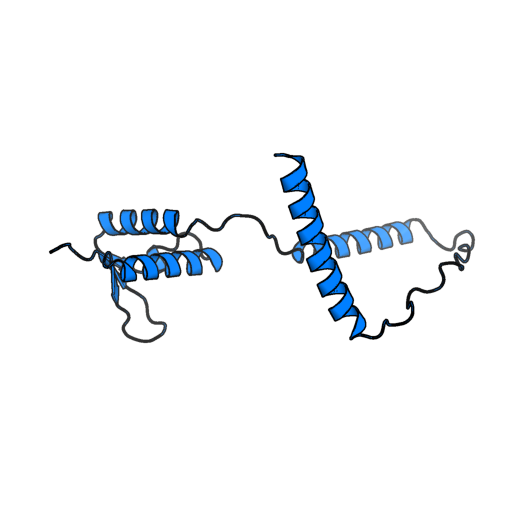0 89 LEU A CA 1
ATOM 676 C C . LEU A 1 89 ? -8.741 13.077 10.824 1.00 88.00 89 LEU A C 1
ATOM 678 O O . LEU A 1 89 ? -9.772 13.564 11.280 1.00 88.00 89 LEU A O 1
ATOM 682 N N . GLN A 1 90 ? -7.957 13.761 9.984 1.00 88.69 90 GLN A N 1
ATOM 683 C CA . GLN A 1 90 ? -8.289 15.119 9.533 1.00 88.69 90 GLN A CA 1
ATOM 684 C C . GLN A 1 90 ? -9.592 15.176 8.731 1.00 88.69 90 GLN A C 1
ATOM 686 O O . GLN A 1 90 ? -10.333 16.155 8.827 1.00 88.69 90 GLN A O 1
ATOM 691 N N . THR A 1 91 ? -9.861 14.153 7.921 1.00 87.44 91 THR A N 1
ATOM 692 C CA . THR A 1 91 ? -11.109 14.055 7.154 1.00 87.44 91 THR A CA 1
ATOM 693 C C . THR A 1 91 ? -12.294 13.841 8.091 1.00 87.44 91 THR A C 1
ATOM 695 O O . THR A 1 91 ? -13.283 14.572 8.025 1.00 87.44 91 THR A O 1
ATOM 698 N N . LEU A 1 92 ? -12.154 12.904 9.028 1.00 86.81 92 LEU A N 1
ATOM 699 C CA . LEU A 1 92 ? -13.192 12.573 9.996 1.00 86.81 92 LEU A CA 1
ATOM 700 C C . LEU A 1 92 ? -13.488 13.719 10.977 1.00 86.81 92 LEU A C 1
ATOM 702 O O . LEU A 1 92 ? -14.647 13.955 11.296 1.00 86.81 92 LEU A O 1
ATOM 706 N N . GLN A 1 93 ? -12.490 14.506 11.391 1.00 84.56 93 GLN A N 1
ATOM 707 C CA . GLN A 1 93 ? -12.704 15.683 12.250 1.00 84.56 93 GLN A CA 1
ATOM 708 C C . GLN A 1 93 ? -13.536 16.790 11.586 1.00 84.56 93 GLN A C 1
ATOM 710 O O . GLN A 1 93 ? -14.132 17.606 12.284 1.00 84.56 93 GLN A O 1
ATOM 715 N N . LYS A 1 94 ? -13.578 16.846 10.250 1.00 80.38 94 LYS A N 1
ATOM 716 C CA . LYS A 1 94 ? -14.348 17.862 9.514 1.00 80.38 94 LYS A CA 1
ATOM 717 C C . LYS A 1 94 ? -15.804 17.462 9.286 1.00 80.38 94 LYS A C 1
ATOM 719 O O . LYS A 1 94 ? -16.650 18.346 9.202 1.00 80.38 94 LYS A O 1
ATOM 724 N N . GLY A 1 95 ? -16.076 16.165 9.138 1.00 72.06 95 GLY A N 1
ATOM 725 C CA . GLY A 1 95 ? -17.390 15.648 8.737 1.00 72.06 95 GLY A CA 1
ATOM 726 C C . GLY A 1 95 ? -18.074 14.726 9.749 1.00 72.06 95 GLY A C 1
ATOM 727 O O . GLY A 1 95 ? -19.238 14.396 9.556 1.00 72.06 95 GLY A O 1
ATOM 728 N N . GLY A 1 96 ? -17.378 14.284 10.802 1.00 77.06 96 GLY A N 1
ATOM 729 C CA . GLY A 1 96 ? -17.854 13.311 11.797 1.00 77.06 96 GLY A CA 1
ATOM 730 C C . GLY A 1 96 ? -17.932 11.866 11.281 1.00 77.06 96 GLY A C 1
ATOM 731 O O . GLY A 1 96 ? -17.568 10.933 11.999 1.00 77.06 96 GLY A O 1
ATOM 732 N N . GLN A 1 97 ? -18.352 11.687 10.026 1.00 87.56 97 GLN A N 1
ATOM 733 C CA . GLN A 1 97 ? -18.553 10.401 9.361 1.00 87.56 97 GLN A CA 1
ATOM 734 C C . GLN A 1 97 ? -18.273 10.515 7.854 1.00 87.56 97 GLN A C 1
ATOM 736 O O . GLN A 1 97 ? -18.533 11.554 7.246 1.00 87.56 97 GLN A O 1
ATOM 741 N N . CYS A 1 98 ? -17.751 9.454 7.239 1.00 91.56 98 CYS A N 1
ATOM 742 C CA . CYS A 1 98 ? -17.580 9.355 5.786 1.00 91.56 98 CYS A CA 1
ATOM 743 C C . CYS A 1 98 ? -17.615 7.896 5.312 1.00 91.56 98 CYS A C 1
ATOM 745 O O . CYS A 1 98 ? -17.461 6.969 6.110 1.00 91.56 98 CYS A O 1
ATOM 747 N N . LEU A 1 99 ? -17.771 7.672 4.005 1.00 92.94 99 LEU A N 1
ATOM 748 C CA . LEU A 1 99 ? -17.572 6.341 3.432 1.00 92.94 99 LEU A CA 1
ATOM 749 C C . LEU A 1 99 ? -16.075 6.064 3.266 1.00 92.94 99 LEU A C 1
ATOM 751 O O . LEU A 1 99 ? -15.277 6.969 3.018 1.00 92.94 99 LEU A O 1
ATOM 755 N N . PHE A 1 100 ? -15.679 4.792 3.321 1.00 92.69 100 PHE A N 1
ATOM 756 C CA . PHE A 1 100 ? -14.313 4.380 2.987 1.00 92.69 100 PHE A CA 1
ATOM 757 C C . PHE A 1 100 ? -13.904 4.831 1.580 1.00 92.69 100 PHE A C 1
ATOM 759 O O . PHE A 1 100 ? -12.767 5.248 1.367 1.00 92.69 100 PHE A O 1
ATOM 766 N N . ALA A 1 101 ? -14.844 4.786 0.631 1.00 90.31 101 ALA A N 1
ATOM 767 C CA . ALA A 1 101 ? -14.621 5.231 -0.739 1.00 90.31 101 ALA A CA 1
ATOM 768 C C . ALA A 1 101 ? -14.224 6.716 -0.817 1.00 90.31 101 ALA A C 1
ATOM 770 O O . ALA A 1 101 ? -13.368 7.063 -1.626 1.00 90.31 101 ALA A O 1
ATOM 771 N N . ASP A 1 102 ? -14.767 7.561 0.065 1.00 89.38 102 ASP A N 1
ATOM 772 C CA . ASP A 1 102 ? -14.482 9.002 0.097 1.00 89.38 102 ASP A CA 1
ATOM 773 C C . ASP A 1 102 ? -13.066 9.303 0.603 1.00 89.38 102 ASP A C 1
ATOM 775 O O . ASP A 1 102 ? -12.495 10.351 0.301 1.00 89.38 102 ASP A O 1
ATOM 779 N N . LEU A 1 103 ? -12.468 8.375 1.358 1.00 88.19 103 LEU A N 1
ATOM 780 C CA . LEU A 1 103 ? -11.085 8.508 1.803 1.00 88.19 103 LEU A CA 1
ATOM 781 C C . LEU A 1 103 ? -10.118 8.325 0.626 1.00 88.19 103 LEU A C 1
ATOM 783 O O . LEU A 1 103 ? -9.016 8.874 0.653 1.00 88.19 103 LEU A O 1
ATOM 787 N N . LEU A 1 104 ? -10.482 7.566 -0.409 1.00 87.62 104 LEU A N 1
ATOM 788 C CA . LEU A 1 104 ? -9.597 7.211 -1.519 1.00 87.62 104 LEU A CA 1
ATOM 789 C C . LEU A 1 104 ? -9.487 8.364 -2.533 1.00 87.62 104 LEU A C 1
ATOM 791 O O . LEU A 1 104 ? -10.412 8.632 -3.291 1.00 87.62 104 LEU A O 1
ATOM 795 N N . SER A 1 105 ? -8.328 9.028 -2.588 1.00 75.12 105 SER A N 1
ATOM 796 C CA . SER A 1 105 ? -8.078 10.124 -3.541 1.00 75.12 105 SER A CA 1
ATOM 797 C C . SER A 1 105 ? -7.635 9.644 -4.927 1.00 75.12 105 SER A C 1
ATOM 799 O O . SER A 1 105 ? -7.961 10.278 -5.930 1.00 75.12 105 SER A O 1
ATOM 801 N N . VAL A 1 106 ? -6.913 8.522 -5.003 1.00 72.31 106 VAL A N 1
ATOM 802 C CA . VAL A 1 106 ? -6.523 7.849 -6.248 1.00 72.31 106 VAL A CA 1
ATOM 803 C C . VAL A 1 106 ? -6.830 6.359 -6.097 1.00 72.31 106 VAL A C 1
ATOM 805 O O . VAL A 1 106 ? -6.539 5.740 -5.077 1.00 72.31 106 VAL A O 1
ATOM 808 N N . GLN A 1 107 ? -7.439 5.752 -7.114 1.00 71.75 107 GLN A N 1
ATOM 809 C CA . GLN A 1 107 ? -7.793 4.329 -7.083 1.00 71.75 107 GLN A CA 1
ATOM 810 C C . GLN A 1 107 ? -6.603 3.445 -7.489 1.00 71.75 107 GLN A C 1
ATOM 812 O O . GLN A 1 107 ? -6.684 2.673 -8.443 1.00 71.75 107 GLN A O 1
ATOM 817 N N . SER A 1 108 ? -5.469 3.573 -6.793 1.00 84.12 108 SER A N 1
ATOM 818 C CA . SER A 1 108 ? -4.385 2.592 -6.893 1.00 84.12 108 SER A CA 1
ATOM 819 C C . SER A 1 108 ? -4.595 1.477 -5.867 1.00 84.12 108 SER A C 1
ATOM 821 O O . SER A 1 108 ? -5.043 1.725 -4.746 1.00 84.12 108 SER A O 1
ATOM 823 N N . VAL A 1 109 ? -4.257 0.236 -6.234 1.00 84.88 109 VAL A N 1
ATOM 824 C CA . VAL A 1 109 ? -4.369 -0.922 -5.324 1.00 84.88 109 VAL A CA 1
ATOM 825 C C . VAL A 1 109 ? -3.565 -0.682 -4.044 1.00 84.88 109 VAL A C 1
ATOM 827 O O . VAL A 1 109 ? -4.040 -0.969 -2.950 1.00 84.88 109 VAL A O 1
ATOM 830 N N . GLU A 1 110 ? -2.381 -0.088 -4.170 1.00 83.00 110 GLU A N 1
ATOM 831 C CA . GLU A 1 110 ? -1.518 0.248 -3.036 1.00 83.00 110 GLU A CA 1
ATOM 832 C C . GLU A 1 110 ? -2.179 1.245 -2.081 1.00 83.00 110 GLU A C 1
ATOM 834 O O . GLU A 1 110 ? -2.192 1.020 -0.874 1.00 83.00 110 GLU A O 1
ATOM 839 N N . GLN A 1 111 ? -2.794 2.315 -2.597 1.00 85.06 111 GLN A N 1
ATOM 840 C CA . GLN A 1 111 ? -3.475 3.294 -1.750 1.00 85.06 111 GLN A CA 1
ATOM 841 C C . GLN A 1 111 ? -4.682 2.685 -1.034 1.00 85.06 111 GLN A C 1
ATOM 843 O O . GLN A 1 111 ? -4.918 2.997 0.138 1.00 85.06 111 GLN A O 1
ATOM 848 N N . VAL A 1 112 ? -5.438 1.822 -1.717 1.00 89.62 112 VAL A N 1
ATOM 849 C CA . VAL A 1 112 ? -6.569 1.104 -1.118 1.00 89.62 112 VAL A CA 1
ATOM 850 C C . VAL A 1 112 ? -6.084 0.248 0.049 1.00 89.62 112 VAL A C 1
ATOM 852 O O . VAL A 1 112 ? -6.609 0.381 1.154 1.00 89.62 112 VAL A O 1
ATOM 855 N N . VAL A 1 113 ? -5.040 -0.558 -0.164 1.00 89.50 113 VAL A N 1
ATOM 856 C CA . VAL A 1 113 ? -4.461 -1.421 0.876 1.00 89.50 113 VAL A CA 1
ATOM 857 C C . VAL A 1 113 ? -3.935 -0.591 2.049 1.00 89.50 113 VAL A C 1
ATOM 859 O O . VAL A 1 113 ? -4.280 -0.877 3.193 1.00 89.50 113 VAL A O 1
ATOM 862 N N . THR A 1 114 ? -3.171 0.474 1.801 1.00 88.88 114 THR A N 1
ATOM 863 C CA . THR A 1 114 ? -2.614 1.307 2.879 1.00 88.88 114 THR A CA 1
ATOM 864 C C . THR A 1 114 ? -3.695 2.055 3.662 1.00 88.88 114 THR A C 1
ATOM 866 O O . THR A 1 114 ? -3.615 2.143 4.886 1.00 88.88 114 THR A O 1
ATOM 869 N N . THR A 1 115 ? -4.739 2.558 2.997 1.00 91.38 115 THR A N 1
ATOM 870 C CA . THR A 1 115 ? -5.875 3.205 3.683 1.00 91.38 115 THR A CA 1
ATOM 871 C C . THR A 1 115 ? -6.639 2.203 4.542 1.00 91.38 115 THR A C 1
ATOM 873 O O . THR A 1 115 ? -7.034 2.526 5.659 1.00 91.38 115 THR A O 1
ATOM 876 N N . PHE A 1 116 ? -6.808 0.977 4.050 1.00 92.50 116 PHE A N 1
ATOM 877 C CA . PHE A 1 116 ? -7.465 -0.083 4.801 1.00 92.50 116 PHE A CA 1
ATOM 878 C C . PHE A 1 116 ? -6.650 -0.492 6.037 1.00 92.50 116 PHE A C 1
ATOM 880 O O . PHE A 1 116 ? -7.195 -0.564 7.134 1.00 92.50 116 PHE A O 1
ATOM 887 N N . LEU A 1 117 ? -5.330 -0.663 5.899 1.00 91.62 117 LEU A N 1
ATOM 888 C CA . LEU A 1 117 ? -4.433 -0.924 7.032 1.00 91.62 117 LEU A CA 1
ATOM 889 C C . LEU A 1 117 ? -4.446 0.216 8.060 1.00 91.62 117 LEU A C 1
ATOM 891 O O . LEU A 1 117 ? -4.473 -0.047 9.259 1.00 91.62 117 LEU A O 1
ATOM 895 N N . ALA A 1 118 ? -4.475 1.472 7.604 1.00 92.00 118 ALA A N 1
ATOM 896 C CA . ALA A 1 118 ? -4.590 2.632 8.486 1.00 92.00 118 ALA A CA 1
ATOM 897 C C . ALA A 1 118 ? -5.896 2.613 9.297 1.00 92.00 118 ALA A C 1
ATOM 899 O O . ALA A 1 118 ? -5.871 2.892 10.493 1.00 92.00 118 ALA A O 1
ATOM 900 N N . LEU A 1 119 ? -7.023 2.239 8.678 1.00 93.06 119 LEU A N 1
ATOM 901 C CA . LEU A 1 119 ? -8.295 2.087 9.388 1.00 93.06 119 LEU A CA 1
ATOM 902 C C . LEU A 1 119 ? -8.266 0.947 10.403 1.00 93.06 119 LEU A C 1
ATOM 904 O O . LEU A 1 119 ? -8.726 1.140 11.523 1.00 93.06 119 LEU A O 1
ATOM 908 N N . LEU A 1 120 ? -7.688 -0.205 10.057 1.00 92.88 120 LEU A N 1
ATOM 909 C CA . LEU A 1 120 ? -7.552 -1.318 11.001 1.00 92.88 120 LEU A CA 1
ATOM 910 C C . LEU A 1 120 ? -6.704 -0.933 12.221 1.00 92.88 120 LEU A C 1
ATOM 912 O O . LEU A 1 120 ? -7.049 -1.298 13.343 1.00 92.88 120 LEU A O 1
ATOM 916 N N . GLU A 1 121 ? -5.629 -0.166 12.027 1.00 91.25 121 GLU A N 1
ATOM 917 C CA . GLU A 1 121 ? -4.807 0.324 13.139 1.00 91.25 121 GLU A CA 1
ATOM 918 C C . GLU A 1 121 ? -5.564 1.360 13.991 1.00 91.25 121 GLU A C 1
ATOM 920 O O . GLU A 1 121 ? -5.499 1.317 15.218 1.00 91.25 121 GLU A O 1
ATOM 925 N N . LEU A 1 122 ? -6.343 2.252 13.370 1.00 92.25 122 LEU A N 1
ATOM 926 C CA . LEU A 1 122 ? -7.211 3.199 14.082 1.00 92.25 122 LEU A CA 1
ATOM 927 C C . LEU A 1 122 ? -8.308 2.493 14.895 1.00 92.25 122 LEU A C 1
ATOM 929 O O . LEU A 1 122 ? -8.573 2.888 16.031 1.00 92.25 122 LEU A O 1
ATOM 933 N N . MET A 1 123 ? -8.921 1.443 14.340 1.00 91.56 123 MET A N 1
ATOM 934 C CA . MET A 1 123 ? -9.908 0.610 15.036 1.00 91.56 123 MET A CA 1
ATOM 935 C C . MET A 1 123 ? -9.272 -0.122 16.218 1.00 91.56 123 MET A C 1
ATOM 937 O O . MET A 1 123 ? -9.824 -0.131 17.313 1.00 91.56 123 MET A O 1
ATOM 941 N N . LYS A 1 124 ? -8.082 -0.699 16.016 1.00 91.19 124 LYS A N 1
ATOM 942 C CA . LYS A 1 124 ? -7.307 -1.381 17.061 1.00 91.19 124 LYS A CA 1
ATOM 943 C C . LYS A 1 124 ? -6.927 -0.448 18.216 1.00 91.19 124 LYS A C 1
ATOM 945 O O . LYS A 1 124 ? -6.814 -0.911 19.345 1.00 91.19 124 LYS A O 1
ATOM 950 N N . ASN A 1 125 ? -6.748 0.842 17.936 1.00 90.00 125 ASN A N 1
ATOM 951 C CA . ASN A 1 125 ? -6.449 1.875 18.928 1.00 90.00 125 ASN A CA 1
ATOM 952 C C . ASN A 1 125 ? -7.702 2.586 19.474 1.00 90.00 125 ASN A C 1
ATOM 954 O O . ASN A 1 125 ? -7.564 3.622 20.122 1.00 90.00 125 ASN A O 1
ATOM 958 N N . ASP A 1 126 ? -8.907 2.067 19.207 1.00 89.31 126 ASP A N 1
ATOM 959 C CA . ASP A 1 126 ? -10.181 2.623 19.681 1.00 89.31 126 ASP A CA 1
ATOM 960 C C . ASP A 1 126 ? -10.442 4.088 19.262 1.00 89.31 126 ASP A C 1
ATOM 962 O O . ASP A 1 126 ? -11.147 4.823 19.949 1.00 89.31 126 ASP A O 1
ATOM 966 N N . GLN A 1 127 ? -9.905 4.530 18.121 1.00 89.50 127 GLN A N 1
ATOM 967 C CA . GLN A 1 127 ? -10.060 5.917 17.649 1.00 89.50 127 GLN A CA 1
ATOM 968 C C . GLN A 1 127 ? -11.220 6.096 16.659 1.00 89.50 127 GLN A C 1
ATOM 970 O O . GLN A 1 127 ? -11.778 7.189 16.542 1.00 89.50 127 GLN A O 1
ATOM 975 N N . VAL A 1 128 ? -11.587 5.038 15.933 1.00 92.50 128 VAL A N 1
ATOM 976 C CA . VAL A 1 128 ? -12.649 5.065 14.915 1.00 92.50 128 VAL A CA 1
ATOM 977 C C . VAL A 1 128 ? -13.558 3.850 15.035 1.00 92.50 128 VAL A C 1
ATOM 979 O O . VAL A 1 128 ? -13.137 2.785 15.489 1.00 92.50 128 VAL A O 1
ATOM 982 N N . ILE A 1 129 ? -14.795 4.009 14.578 1.00 93.00 129 ILE A N 1
ATOM 983 C CA . ILE A 1 129 ? -15.774 2.936 14.423 1.00 93.00 129 ILE A CA 1
ATOM 984 C C . ILE A 1 129 ? -16.003 2.738 12.925 1.00 93.00 12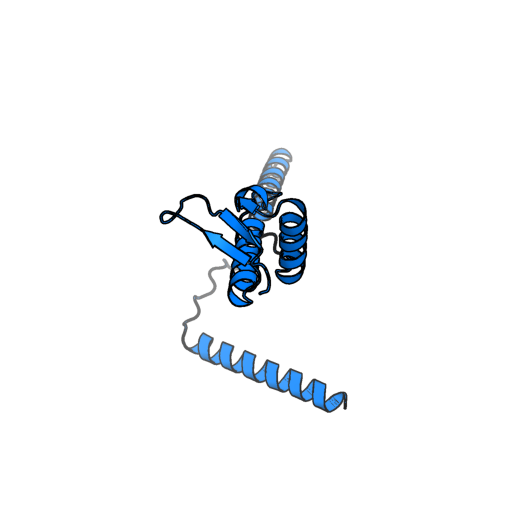9 ILE A C 1
ATOM 986 O O . ILE A 1 129 ? -16.124 3.704 12.173 1.00 93.00 129 ILE A O 1
ATOM 990 N N . CYS A 1 130 ? -16.012 1.479 12.489 1.00 94.06 130 CYS A N 1
ATOM 991 C CA . CYS A 1 130 ? -16.340 1.105 11.118 1.00 94.06 130 CYS A CA 1
ATOM 992 C C . CYS A 1 130 ? -17.564 0.188 11.120 1.00 94.06 130 CYS A C 1
ATOM 994 O O . CYS A 1 130 ? -17.593 -0.791 11.866 1.00 94.06 130 CYS A O 1
ATOM 996 N N . GLU A 1 131 ? -18.541 0.486 10.270 1.00 94.38 131 GLU A N 1
ATOM 997 C CA . GLU A 1 131 ? -19.776 -0.284 10.107 1.00 94.38 131 GLU A CA 1
ATOM 998 C C . GLU A 1 131 ? -19.879 -0.818 8.673 1.00 94.38 131 GLU A C 1
ATOM 1000 O O . GLU A 1 131 ? -19.617 -0.093 7.709 1.00 94.38 131 GLU A O 1
ATOM 1005 N N . GLN A 1 132 ? -20.240 -2.096 8.541 1.00 95.81 132 GLN A N 1
ATOM 1006 C CA . GLN A 1 132 ? -20.428 -2.794 7.269 1.00 95.81 132 GLN A CA 1
ATOM 1007 C C . GLN A 1 132 ? -21.555 -3.827 7.432 1.00 95.81 132 GLN A C 1
ATOM 1009 O O . GLN A 1 132 ? -21.496 -4.652 8.343 1.00 95.81 132 GLN A O 1
ATOM 1014 N N . GLU A 1 133 ? -22.577 -3.775 6.572 1.00 94.69 133 GLU A N 1
ATOM 1015 C CA . GLU A 1 133 ? -23.781 -4.617 6.697 1.00 94.69 133 GLU A CA 1
ATOM 1016 C C . GLU A 1 133 ? -23.525 -6.083 6.309 1.00 94.69 133 GLU A C 1
ATOM 1018 O O . GLU A 1 133 ? -23.876 -6.995 7.061 1.00 94.69 133 GLU A O 1
ATOM 1023 N N . ALA A 1 134 ? -22.868 -6.324 5.171 1.00 95.25 134 ALA A N 1
ATOM 1024 C CA . ALA A 1 134 ? -22.447 -7.649 4.725 1.00 95.25 134 ALA A CA 1
ATOM 1025 C C . ALA A 1 134 ? -21.029 -7.629 4.115 1.00 95.25 134 ALA A C 1
ATOM 1027 O O . ALA A 1 134 ? -20.480 -6.565 3.814 1.00 95.25 134 ALA A O 1
ATOM 1028 N N . PRO A 1 135 ? -20.384 -8.796 3.911 1.00 93.06 135 PRO A N 1
ATOM 1029 C CA . PRO A 1 135 ? -19.088 -8.846 3.244 1.00 93.06 135 PRO A CA 1
ATOM 1030 C C . PRO A 1 135 ? -19.133 -8.152 1.878 1.00 93.06 135 PRO A C 1
ATOM 1032 O O . PRO A 1 135 ? -19.993 -8.459 1.059 1.00 93.06 135 PRO A O 1
ATOM 1035 N N . PHE A 1 136 ? -18.156 -7.276 1.632 1.00 90.62 136 PHE A N 1
ATOM 1036 C CA . PHE A 1 136 ? -18.012 -6.464 0.413 1.00 90.62 136 PHE A CA 1
ATOM 1037 C C . PHE A 1 136 ? -19.010 -5.308 0.244 1.00 90.62 136 PHE A C 1
ATOM 1039 O O . PHE A 1 136 ? -18.921 -4.598 -0.758 1.00 90.62 136 PHE A O 1
ATOM 1046 N N . ASP A 1 137 ? -19.876 -5.051 1.226 1.00 94.38 137 ASP A N 1
ATOM 1047 C CA . ASP A 1 137 ? -20.703 -3.843 1.235 1.00 94.38 137 ASP A CA 1
ATOM 1048 C C . ASP A 1 137 ? -19.878 -2.586 1.557 1.00 94.38 137 ASP A C 1
ATOM 1050 O O . ASP A 1 137 ? -18.755 -2.687 2.074 1.00 94.38 137 ASP A O 1
ATOM 1054 N N . PRO A 1 138 ? -20.409 -1.384 1.264 1.00 93.38 138 PRO A N 1
ATOM 1055 C CA . PRO A 1 138 ? -19.765 -0.132 1.632 1.00 93.38 138 PRO A CA 1
ATOM 1056 C C . PRO A 1 138 ? -19.433 -0.070 3.126 1.00 93.38 138 PRO A C 1
ATOM 1058 O O . PRO A 1 138 ? -20.252 -0.406 3.978 1.00 93.38 138 PRO A O 1
ATOM 1061 N N . ILE A 1 139 ? -18.222 0.391 3.434 1.00 95.06 139 ILE A N 1
ATOM 1062 C CA . ILE A 1 139 ? -17.762 0.584 4.810 1.00 95.06 139 ILE A CA 1
ATOM 1063 C C . ILE A 1 139 ? -17.985 2.043 5.181 1.00 95.06 139 ILE A C 1
ATOM 1065 O O . ILE A 1 139 ? -17.472 2.942 4.507 1.00 95.06 139 ILE A O 1
ATOM 1069 N N . THR A 1 140 ? -18.709 2.268 6.268 1.00 94.75 140 THR A N 1
ATOM 1070 C CA . THR A 1 140 ? -18.909 3.596 6.844 1.00 94.75 140 THR A CA 1
ATOM 1071 C C . THR A 1 140 ? -17.961 3.789 8.018 1.00 94.75 140 THR A C 1
ATOM 1073 O O . THR A 1 140 ? -17.837 2.897 8.850 1.00 94.75 140 THR A O 1
ATOM 1076 N N . VAL A 1 141 ? -17.281 4.934 8.084 1.00 94.75 141 VAL A N 1
ATOM 1077 C CA . VAL A 1 141 ? -16.261 5.245 9.094 1.00 94.75 141 VAL A CA 1
ATOM 1078 C C . VAL A 1 141 ? -16.689 6.475 9.891 1.00 94.75 141 VAL A C 1
ATOM 1080 O O . VAL A 1 141 ? -17.036 7.496 9.299 1.00 94.75 141 VAL A O 1
ATOM 1083 N N . SER A 1 142 ? -16.631 6.405 11.220 1.00 93.25 142 SER A N 1
ATOM 1084 C CA . SER A 1 142 ? -16.935 7.513 12.136 1.00 93.25 142 SER A CA 1
ATOM 1085 C C . SER A 1 142 ? -15.896 7.631 13.256 1.00 93.25 142 SER A C 1
ATOM 1087 O O . SER A 1 142 ? -15.188 6.671 13.576 1.00 93.25 142 SER A O 1
ATOM 1089 N N . LEU A 1 143 ? -15.769 8.823 13.850 1.00 90.75 143 LEU A N 1
ATOM 1090 C CA . LEU A 1 143 ? -14.945 8.997 15.052 1.00 90.75 143 LEU A CA 1
ATOM 1091 C C . LEU A 1 143 ? -15.602 8.312 16.245 1.00 90.75 143 LEU A C 1
ATOM 1093 O O . LEU A 1 143 ? -16.807 8.435 16.462 1.00 90.75 143 LEU A O 1
ATOM 1097 N N . LYS A 1 144 ? -14.784 7.647 17.059 1.00 84.00 144 LYS A N 1
ATOM 1098 C CA . LYS A 1 144 ? -15.206 7.219 18.386 1.00 84.00 144 LYS A CA 1
ATOM 1099 C C . LYS A 1 144 ? -15.041 8.411 19.327 1.00 84.00 144 LYS A C 1
ATOM 1101 O O . LYS A 1 144 ? -13.922 8.868 19.549 1.00 84.00 144 LYS A O 1
ATOM 1106 N N . GLU A 1 145 ? -16.143 8.955 19.838 1.00 66.12 145 GLU A N 1
ATOM 1107 C CA . GLU A 1 145 ? -16.064 9.986 20.876 1.00 66.12 145 GLU A CA 1
ATOM 1108 C C . GLU A 1 145 ? -15.407 9.392 22.129 1.00 66.12 145 GLU A C 1
ATOM 1110 O O . GLU A 1 145 ? -15.761 8.298 22.579 1.00 66.12 145 GLU A O 1
ATOM 1115 N N . ALA A 1 146 ? -14.411 10.100 22.668 1.00 55.16 146 ALA A N 1
ATOM 1116 C CA . ALA A 1 146 ? -13.835 9.765 23.960 1.00 55.16 146 ALA A CA 1
ATOM 1117 C C . ALA A 1 146 ? -14.890 10.046 25.039 1.00 55.16 146 ALA A C 1
ATOM 1119 O O . ALA A 1 146 ? -15.331 11.187 25.180 1.00 55.16 146 ALA A O 1
ATOM 1120 N N . ALA A 1 147 ? -15.304 8.995 25.748 1.00 38.56 147 ALA A N 1
ATOM 1121 C CA . ALA A 1 147 ? -16.113 9.103 26.959 1.00 38.56 147 ALA A CA 1
ATOM 1122 C C . ALA A 1 147 ? -15.311 9.722 28.114 1.00 38.56 147 ALA A C 1
ATOM 1124 O O . ALA A 1 147 ? -14.085 9.464 28.185 1.00 38.56 147 ALA A O 1
#

Radius of gyration: 28.97 Å; chains: 1; bounding box: 62×49×76 Å

Foldseek 3Di:
DVVVVVVVVVVVVVVVVVVVVVVCVVDDDDPDPDPDPPDPPPQDVPNDDPVNVVVVVVVVVVVVVVVVVVPPPPDDPLCALVNLLVQVVVVQVVPQKDWLVVSDPDPDPSSSVSNVVNVVVCVVVQQKDWDDDDPPGIIMIGGDDDD

Secondary structure (DSSP, 8-state):
-HHHHHHHHHHHHHHHHHHHHHHHHTSPPPPP-SPPS----PPPTTSS-HHHHHHHHHHHHHHHHHHHTTS----S----HHHHHHHHHHHHHHHSEEEHHHH-SS--HHHHHHHHHHHHHHHHTTSEEEE-SSTTSPPEEEE----

pLDDT: mean 81.76, std 13.8, range [38.56, 96.62]

InterPro domains:
  IPR003768 Segregation and condensation protein A [PF02616] (1-143)
  IPR003768 Segregation and condensation protein A [PTHR33969] (1-145)
  IPR023093 ScpA-like, C-terminal [G3DSA:1.10.10.580] (74-145)

Organism: NCBI:txid1256207

Sequence (147 aa):
MAQLLTYQVYQEAAKDLKAREAKRAQAYAKPTTLPDAKMAVPLAPGSVKLVDLQAAMARVMKAQQATRQTIAHIETEPVSVEKRIGEVLQTLQKGGQCLFADLLSVQSVEQVVTTFLALLELMKNDQVICEQEAPFDPITVSLKEAA